Protein AF-A0AAF0YKZ8-F1 (afdb_monomer_lite)

pLDDT: mean 85.1, std 14.15, range [38.0, 97.94]

Foldseek 3Di:
DPDPVVLVVLLVVLVVQLVPDPDPVSVVVSVVLNCCSVVVVVVCVCVSCVNVVNNDDCDPVLVVLLVVLLVVLVVVCVLVVVPVVVCVVCVVVHAQAEPPPNSRVVVVVCVVVVNGDRDHDDDDHYHSVRSVVVVVVCVPPVVVVSVVVVVVVVPD

Organism: NCBI:txid1232430

Structure (mmCIF, N/CA/C/O backbone):
data_AF-A0AAF0YKZ8-F1
#
_entry.id   AF-A0AAF0YKZ8-F1
#
loop_
_atom_site.group_PDB
_atom_site.id
_atom_site.type_symbol
_atom_site.label_atom_id
_atom_site.label_alt_id
_atom_site.label_comp_id
_atom_site.label_asym_id
_atom_site.label_entity_id
_atom_site.label_seq_id
_atom_site.pdbx_PDB_ins_code
_atom_site.Cartn_x
_atom_site.Cartn_y
_atom_site.Cartn_z
_atom_site.occupancy
_atom_site.B_iso_or_equiv
_atom_site.auth_seq_id
_atom_site.auth_comp_id
_atom_site.auth_asym_id
_atom_site.auth_atom_id
_atom_site.pdbx_PDB_model_num
ATOM 1 N N . MET A 1 1 ? -10.089 10.671 15.595 1.00 68.06 1 MET A N 1
ATOM 2 C CA . MET A 1 1 ? -11.453 10.166 15.341 1.00 68.06 1 MET A CA 1
ATOM 3 C C . MET A 1 1 ? -12.424 10.845 16.306 1.00 68.06 1 MET A C 1
ATOM 5 O O . MET A 1 1 ? -12.409 10.519 17.488 1.00 68.06 1 MET A O 1
ATOM 9 N N . LYS A 1 2 ? -13.149 11.881 15.857 1.00 65.50 2 LYS A N 1
ATOM 10 C CA . LYS A 1 2 ? -14.042 12.697 16.716 1.00 65.50 2 LYS A CA 1
ATOM 11 C C . LYS A 1 2 ? -15.532 12.489 16.407 1.00 65.50 2 LYS A C 1
ATOM 13 O O . LYS A 1 2 ? -16.358 12.825 17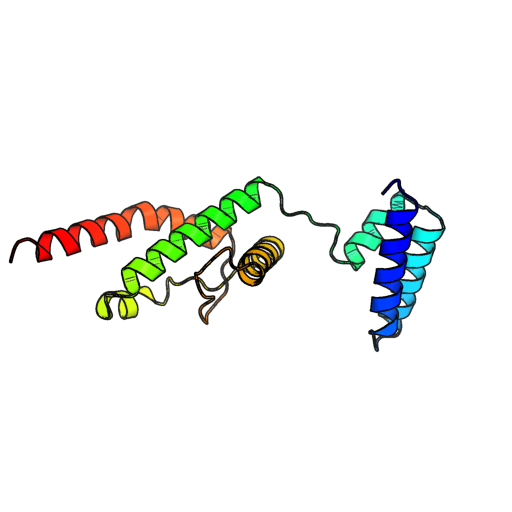.246 1.00 65.50 2 LYS A O 1
ATOM 18 N N . SER A 1 3 ? -15.869 11.931 15.243 1.00 83.12 3 SER A N 1
ATOM 19 C CA . SER A 1 3 ? -17.251 11.690 14.826 1.00 83.12 3 SER A CA 1
ATOM 20 C C . SER A 1 3 ? -17.732 10.299 15.247 1.00 83.12 3 SER A C 1
ATOM 22 O O . SER A 1 3 ? -16.977 9.326 15.190 1.00 83.12 3 SER A O 1
ATOM 24 N N . LEU A 1 4 ? -19.003 10.200 15.648 1.00 83.31 4 LEU A N 1
ATOM 25 C CA . LEU A 1 4 ? -19.685 8.924 15.885 1.00 83.31 4 LEU A CA 1
ATOM 26 C C . LEU A 1 4 ? -19.699 8.057 14.615 1.00 83.31 4 LEU A C 1
ATOM 28 O O . LEU A 1 4 ? -19.509 6.848 14.707 1.00 83.31 4 LEU A O 1
ATOM 32 N N . ASN A 1 5 ? -19.843 8.678 13.441 1.00 87.12 5 ASN A N 1
ATOM 33 C CA . ASN A 1 5 ? -19.873 7.968 12.161 1.00 87.12 5 ASN A CA 1
ATOM 34 C C . ASN A 1 5 ? -18.541 7.269 11.863 1.00 87.12 5 ASN A C 1
ATOM 36 O O . ASN A 1 5 ? -18.544 6.115 11.451 1.00 87.12 5 ASN A O 1
ATOM 40 N N . ASP A 1 6 ? -17.407 7.921 12.142 1.00 86.81 6 ASP A N 1
ATOM 41 C CA . ASP A 1 6 ? -16.086 7.306 11.950 1.00 86.81 6 ASP A CA 1
ATOM 42 C C . ASP A 1 6 ? -15.925 6.062 12.838 1.00 86.81 6 ASP A C 1
ATOM 44 O O . ASP A 1 6 ? -15.391 5.043 12.412 1.00 86.81 6 ASP A O 1
ATOM 48 N N . ARG A 1 7 ? -16.420 6.132 14.082 1.00 88.69 7 ARG A N 1
ATOM 49 C CA . ARG A 1 7 ? -16.369 5.017 15.040 1.00 88.69 7 ARG A CA 1
ATOM 50 C C . ARG A 1 7 ? -17.227 3.839 14.581 1.00 88.69 7 ARG A C 1
ATOM 52 O O . ARG A 1 7 ? -16.793 2.701 14.713 1.00 88.69 7 ARG A O 1
ATOM 59 N N . LEU A 1 8 ? -18.414 4.107 14.034 1.00 92.31 8 LEU A N 1
ATOM 60 C CA . LEU A 1 8 ? -19.289 3.070 13.481 1.00 92.31 8 LEU A CA 1
ATOM 61 C C . LEU A 1 8 ? -18.640 2.365 12.284 1.00 92.31 8 LEU A C 1
ATOM 63 O O . LEU A 1 8 ? -18.619 1.141 12.259 1.00 92.31 8 LEU A O 1
ATOM 67 N N . LEU A 1 9 ? -18.011 3.115 11.371 1.00 93.00 9 LEU A N 1
ATOM 68 C CA . LEU A 1 9 ? -17.295 2.531 10.231 1.00 93.00 9 LEU A CA 1
ATOM 69 C C . LEU A 1 9 ? -16.168 1.588 10.672 1.00 93.00 9 LEU A C 1
ATOM 71 O O . LEU A 1 9 ? -16.014 0.508 10.110 1.00 93.00 9 LEU A O 1
ATOM 75 N N . ILE A 1 10 ? -15.391 1.966 11.691 1.00 93.81 10 ILE A N 1
ATOM 76 C CA . ILE A 1 10 ? -14.332 1.096 12.225 1.00 93.81 10 ILE A CA 1
ATOM 77 C C . ILE A 1 10 ? -14.920 -0.173 12.856 1.00 93.81 10 ILE A C 1
ATOM 79 O O . ILE A 1 10 ? -14.389 -1.260 12.630 1.00 93.81 10 ILE A O 1
ATOM 83 N N . CYS A 1 11 ? -16.024 -0.066 13.602 1.00 95.19 11 CYS A N 1
ATOM 84 C CA . CYS A 1 11 ? -16.726 -1.239 14.127 1.00 95.19 11 CYS A CA 1
ATOM 85 C C . CYS A 1 11 ? -17.196 -2.172 13.002 1.00 95.19 11 CYS A C 1
ATOM 87 O O . CYS A 1 11 ? -16.983 -3.377 13.100 1.00 95.19 11 CYS A O 1
ATOM 89 N N . ASP A 1 12 ? -17.766 -1.634 11.922 1.00 95.88 12 ASP A N 1
ATOM 90 C CA . ASP A 1 12 ? -18.219 -2.435 10.780 1.00 95.88 12 ASP A CA 1
ATOM 91 C C . ASP A 1 12 ? -17.052 -3.165 10.096 1.00 95.88 12 ASP A C 1
ATOM 93 O O . ASP A 1 12 ? -17.163 -4.347 9.765 1.00 95.88 12 ASP A O 1
ATOM 97 N N . ILE A 1 13 ? -15.905 -2.494 9.934 1.00 95.38 13 ILE A N 1
ATOM 98 C CA . ILE A 1 13 ? -14.680 -3.107 9.395 1.00 95.38 13 ILE A CA 1
ATOM 99 C C . ILE A 1 13 ? -14.219 -4.270 10.286 1.00 95.38 13 ILE A C 1
ATOM 101 O O . ILE A 1 13 ? -13.899 -5.347 9.776 1.00 95.38 13 ILE A O 1
ATOM 105 N N . LEU A 1 14 ? -14.207 -4.080 11.608 1.00 96.81 14 LEU A N 1
ATOM 106 C CA . LEU A 1 14 ? -13.820 -5.115 12.570 1.00 96.81 14 LEU A CA 1
ATOM 107 C C . LEU A 1 14 ? -14.796 -6.302 12.562 1.00 96.81 14 LEU A C 1
ATOM 109 O O . LEU A 1 14 ? -14.352 -7.448 12.584 1.00 96.81 14 LEU A O 1
ATOM 113 N N . GLU A 1 15 ? -16.103 -6.056 12.454 1.00 97.31 15 GLU A N 1
ATOM 114 C CA . GLU A 1 15 ? -17.126 -7.107 12.340 1.00 97.31 15 GLU A CA 1
ATOM 115 C C . GLU A 1 15 ? -17.001 -7.897 11.027 1.00 97.31 15 GLU A C 1
ATOM 117 O O . GLU A 1 15 ? -17.159 -9.120 11.008 1.00 97.31 15 GLU A O 1
ATOM 122 N N . CYS A 1 16 ? -16.675 -7.239 9.911 1.00 96.25 16 CYS A N 1
ATOM 123 C CA . CYS A 1 16 ? -16.345 -7.928 8.660 1.00 96.25 16 CYS A CA 1
ATOM 124 C C . CYS A 1 16 ? -15.103 -8.812 8.824 1.00 96.25 16 CYS A C 1
ATOM 126 O O . CYS A 1 16 ? -15.184 -10.016 8.581 1.00 96.25 16 CYS A O 1
ATOM 128 N N . LYS A 1 17 ? -13.995 -8.260 9.336 1.00 95.56 17 LYS A N 1
ATOM 129 C CA . LYS A 1 17 ? -12.747 -9.008 9.566 1.00 95.56 17 LYS A CA 1
ATOM 130 C C . LYS A 1 17 ? -12.958 -10.202 10.506 1.00 95.56 17 LYS A C 1
ATOM 132 O O . LYS A 1 17 ? -12.410 -11.277 10.269 1.00 95.56 17 LYS A O 1
ATOM 137 N N . LYS A 1 18 ? -13.787 -10.045 11.542 1.00 96.62 18 LYS A N 1
ATOM 138 C CA . LYS A 1 18 ? -14.183 -11.117 12.465 1.00 96.62 18 LYS A CA 1
ATOM 139 C C . LYS A 1 18 ? -14.961 -12.226 11.757 1.00 96.62 18 LYS A C 1
ATOM 141 O O . LYS A 1 18 ? -14.647 -13.398 11.959 1.00 96.62 18 LYS A O 1
ATOM 146 N N . ARG A 1 19 ? -15.965 -11.873 10.944 1.00 96.31 19 ARG A N 1
ATOM 147 C CA . ARG A 1 19 ? -16.794 -12.839 10.196 1.00 96.31 19 ARG A CA 1
ATOM 148 C C . ARG A 1 19 ? -15.996 -13.613 9.152 1.00 96.31 19 ARG A C 1
ATOM 150 O O . ARG A 1 19 ? -16.247 -14.798 8.963 1.00 96.31 19 ARG A O 1
ATOM 157 N N . GLU A 1 20 ? -15.051 -12.954 8.494 1.00 95.75 20 GLU A N 1
ATOM 158 C CA . GLU A 1 20 ? -14.216 -13.547 7.443 1.00 95.75 20 GLU A CA 1
ATOM 159 C C . GLU A 1 20 ? -13.071 -14.407 7.997 1.00 95.75 20 GLU A C 1
ATOM 161 O O . GLU A 1 20 ? -12.537 -15.262 7.292 1.00 95.75 20 GLU A O 1
ATOM 166 N N . SER A 1 21 ? -12.682 -14.208 9.259 1.00 94.25 21 SER A N 1
ATOM 167 C CA . SER A 1 21 ? -11.559 -14.926 9.857 1.00 94.25 21 SER A CA 1
ATOM 168 C C . SER A 1 21 ? -11.948 -16.322 10.344 1.00 94.25 21 SER A C 1
ATOM 170 O O . SER A 1 21 ? -12.928 -16.509 11.065 1.00 94.25 21 SER A O 1
ATOM 172 N N . SER A 1 22 ? -11.118 -17.319 10.038 1.00 95.88 22 SER A N 1
ATOM 173 C CA . SER A 1 22 ? -11.202 -18.659 10.632 1.00 95.88 22 SER A CA 1
ATOM 174 C C . SER A 1 22 ? -10.445 -18.779 11.962 1.00 95.88 22 SER A C 1
ATOM 176 O O . SER A 1 22 ? -10.590 -19.785 12.650 1.00 95.88 22 SER A O 1
ATOM 178 N N . CYS A 1 23 ? -9.659 -17.767 12.348 1.00 96.44 23 CYS A N 1
ATOM 179 C CA . CYS A 1 23 ? -8.807 -17.796 13.535 1.00 96.44 23 CYS A CA 1
ATOM 180 C C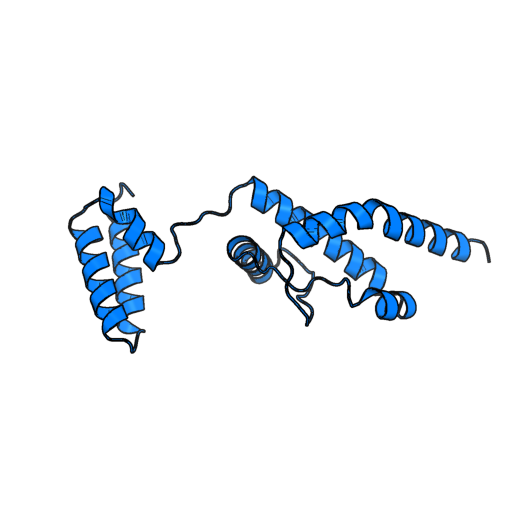 . CYS A 1 23 ? -9.515 -17.199 14.761 1.00 96.44 23 CYS A C 1
ATOM 182 O O . CYS A 1 23 ? -9.858 -16.015 14.780 1.00 96.44 23 CYS A O 1
ATOM 184 N N . ASP A 1 24 ? -9.685 -17.996 15.817 1.00 96.19 24 ASP A N 1
ATOM 185 C CA . ASP A 1 24 ? -10.382 -17.568 17.038 1.00 96.19 24 ASP A CA 1
ATOM 186 C C . ASP A 1 24 ? -9.626 -16.508 17.847 1.00 96.19 24 ASP A C 1
ATOM 188 O O . ASP A 1 24 ? -10.242 -15.743 18.590 1.00 96.19 24 ASP A O 1
ATOM 192 N N . GLU A 1 25 ? -8.302 -16.439 17.714 1.00 96.44 25 GLU A N 1
ATOM 193 C CA . GLU A 1 25 ? -7.503 -15.365 18.310 1.00 96.44 25 GLU A CA 1
ATOM 194 C C . GLU A 1 25 ? -7.790 -14.028 17.618 1.00 96.44 25 GLU A C 1
ATOM 196 O O . GLU A 1 25 ? -8.082 -13.039 18.285 1.00 96.44 25 GLU A O 1
ATOM 201 N N . VAL A 1 26 ? -7.842 -14.024 16.280 1.00 94.81 26 VAL A N 1
ATOM 202 C CA . VAL A 1 26 ? -8.210 -12.839 15.489 1.00 94.81 26 VAL A CA 1
ATOM 203 C C . VAL A 1 26 ? -9.627 -12.381 15.826 1.00 94.81 26 VAL A C 1
ATOM 205 O O . VAL A 1 26 ? -9.853 -11.184 15.980 1.00 94.81 26 VAL A O 1
ATOM 208 N N . LYS A 1 27 ? -10.580 -13.309 15.984 1.00 97.06 27 LYS A N 1
ATOM 209 C CA . LYS A 1 27 ? -11.960 -12.971 16.371 1.00 97.06 27 LYS A CA 1
ATOM 210 C C . LYS A 1 27 ? -12.025 -12.308 17.747 1.00 97.06 27 LYS A C 1
ATOM 212 O O . LYS A 1 27 ? -12.641 -11.254 17.870 1.00 97.06 27 LYS A O 1
ATOM 217 N N . ARG A 1 28 ? -11.354 -12.886 18.752 1.00 97.56 28 ARG A N 1
ATOM 218 C CA . ARG A 1 28 ? -11.270 -12.312 20.107 1.00 97.56 28 ARG A CA 1
ATOM 219 C C . ARG A 1 28 ? -10.617 -10.935 20.104 1.00 97.56 28 ARG A C 1
ATOM 221 O O . ARG A 1 28 ? -11.066 -10.040 20.812 1.00 97.56 28 ARG A O 1
ATOM 228 N N . TYR A 1 29 ? -9.585 -10.756 19.288 1.00 97.56 29 TYR A N 1
ATOM 229 C CA . TYR A 1 29 ? -8.916 -9.469 19.177 1.00 97.56 29 TYR A CA 1
ATOM 230 C C . TYR A 1 29 ? -9.788 -8.420 18.465 1.00 97.56 29 TYR A C 1
ATOM 232 O O . TYR A 1 29 ? -9.811 -7.265 18.882 1.00 97.56 29 TYR A O 1
ATOM 240 N N . CYS A 1 30 ? -10.599 -8.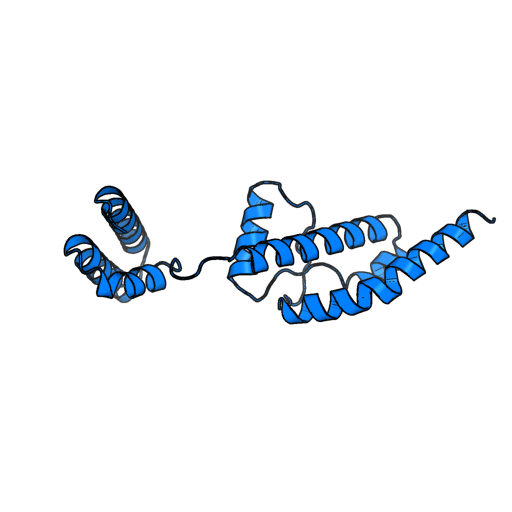819 17.473 1.00 97.81 30 CYS A N 1
ATOM 241 C CA . CYS A 1 30 ? -11.619 -7.940 16.888 1.00 97.81 30 CYS A CA 1
ATOM 242 C C . CYS A 1 30 ? -12.637 -7.475 17.942 1.00 97.81 30 CYS A C 1
ATOM 244 O O . CYS A 1 30 ? -12.944 -6.287 17.979 1.00 97.81 30 CYS A O 1
ATOM 246 N N . ASP A 1 31 ? -13.116 -8.372 18.812 1.00 97.94 31 ASP A N 1
ATOM 247 C CA . ASP A 1 31 ? -14.046 -8.022 19.899 1.00 97.94 31 ASP A CA 1
ATOM 248 C C . ASP A 1 31 ? -13.438 -6.989 20.855 1.00 97.94 31 ASP A C 1
ATOM 250 O O . ASP A 1 31 ? -14.047 -5.956 21.131 1.00 97.94 31 ASP A O 1
ATOM 254 N N . TYR A 1 32 ? -12.188 -7.203 21.267 1.00 97.81 32 TYR A N 1
ATOM 255 C CA . TYR A 1 32 ? -11.444 -6.246 22.084 1.00 97.81 32 TYR A CA 1
ATOM 256 C C . TYR A 1 32 ? -11.295 -4.870 21.403 1.00 97.81 32 TYR A C 1
ATOM 258 O O . TYR A 1 32 ? -11.540 -3.832 22.023 1.00 97.81 32 TYR A O 1
ATOM 266 N N . CYS A 1 33 ? -10.963 -4.833 20.107 1.00 97.25 33 CYS A N 1
ATOM 267 C CA . CYS A 1 33 ? -10.910 -3.585 19.342 1.00 97.25 33 CYS A CA 1
ATOM 268 C C . CYS A 1 33 ? -12.282 -2.896 19.242 1.00 97.25 33 CYS A C 1
ATOM 270 O O . CYS A 1 33 ? -12.363 -1.671 19.356 1.00 97.25 33 CYS A O 1
ATOM 272 N N . ILE A 1 34 ? -13.366 -3.655 19.055 1.00 97.31 34 ILE A N 1
ATOM 273 C CA . ILE A 1 34 ? -14.735 -3.123 19.019 1.00 97.31 34 ILE A CA 1
ATOM 274 C C . ILE A 1 34 ? -15.092 -2.484 20.365 1.00 97.31 34 ILE A C 1
ATOM 276 O O . ILE A 1 34 ? -15.654 -1.386 20.383 1.00 97.31 34 ILE A O 1
ATOM 280 N N . ASP A 1 35 ? -14.725 -3.109 21.483 1.00 97.56 35 ASP A N 1
ATOM 281 C CA . ASP A 1 35 ? -14.981 -2.581 22.825 1.00 97.56 35 ASP A CA 1
ATOM 282 C C . ASP A 1 35 ? -14.241 -1.262 23.081 1.00 97.56 35 ASP A C 1
ATOM 284 O O . ASP A 1 35 ? -14.842 -0.317 23.604 1.00 97.56 35 ASP A O 1
ATOM 288 N N . ILE A 1 36 ? -12.984 -1.138 22.635 1.00 96.44 36 ILE A N 1
ATOM 289 C CA . ILE A 1 36 ? -12.228 0.129 22.663 1.00 96.44 36 ILE A CA 1
ATOM 290 C C . ILE A 1 36 ? -12.991 1.227 21.907 1.00 96.44 36 ILE A C 1
ATOM 292 O O . ILE A 1 36 ? -13.193 2.336 22.422 1.00 96.44 36 ILE A O 1
ATOM 296 N N . ILE A 1 37 ? -13.428 0.924 20.679 1.00 95.62 37 ILE A N 1
ATOM 297 C CA . ILE A 1 37 ? -14.081 1.889 19.788 1.00 95.62 37 ILE A CA 1
ATOM 298 C C . ILE A 1 37 ? -15.465 2.271 20.309 1.00 95.62 37 ILE A C 1
ATOM 300 O O . ILE A 1 37 ? -15.793 3.458 20.287 1.00 95.62 37 ILE A O 1
ATOM 304 N N . LYS A 1 38 ? -16.265 1.330 20.827 1.00 93.69 38 LYS A N 1
ATOM 305 C CA . LYS A 1 38 ? -17.590 1.586 21.428 1.00 93.69 38 LYS A CA 1
ATOM 306 C C . LYS A 1 38 ? -17.495 2.353 22.745 1.00 93.69 38 LYS A C 1
ATOM 308 O O . LYS A 1 38 ? -18.272 3.284 22.953 1.00 93.69 38 LYS A O 1
ATOM 313 N N . SER A 1 39 ? -16.496 2.054 23.570 1.00 93.88 39 SER A N 1
ATOM 314 C CA . SER A 1 39 ? -16.256 2.749 24.843 1.00 93.88 39 SER A CA 1
ATOM 315 C C . SER A 1 39 ? -15.660 4.147 24.661 1.00 93.88 39 SER A C 1
ATOM 317 O O . SER A 1 39 ? -15.698 4.968 25.571 1.00 93.88 39 SER A O 1
ATOM 319 N N . GLY A 1 40 ? -15.142 4.459 23.470 1.00 91.00 40 GLY A N 1
ATOM 320 C CA . GLY A 1 40 ? -14.631 5.791 23.156 1.00 91.00 40 GLY A CA 1
ATOM 321 C C . GLY A 1 40 ? -13.255 6.072 23.757 1.00 91.00 40 GLY A C 1
ATOM 322 O O . GLY A 1 40 ? -12.914 7.234 23.981 1.00 91.00 40 GLY A O 1
ATOM 323 N N . ILE A 1 41 ? -12.472 5.022 24.030 1.00 90.94 41 ILE A N 1
ATOM 324 C CA . ILE A 1 41 ? -11.181 5.107 24.724 1.00 90.94 41 ILE A CA 1
ATOM 325 C C . ILE A 1 41 ? -10.111 5.566 23.729 1.00 90.94 41 ILE A C 1
ATOM 327 O O . ILE A 1 41 ? -9.350 4.782 23.165 1.00 90.94 41 ILE A O 1
ATOM 331 N N . SER A 1 42 ? -10.079 6.873 23.479 1.00 89.62 42 SER A N 1
ATOM 332 C CA . SER A 1 42 ? -9.261 7.482 22.426 1.00 89.62 42 SER A CA 1
ATOM 333 C C . SER A 1 42 ? -7.758 7.227 22.567 1.00 89.62 42 SER A C 1
ATOM 335 O O . SER A 1 42 ? -7.068 7.129 21.553 1.00 89.62 42 SER A O 1
ATOM 337 N N . SER A 1 43 ? -7.255 7.063 23.794 1.00 92.12 43 SER A N 1
ATOM 338 C CA . SER A 1 43 ? -5.855 6.714 24.074 1.00 92.12 43 SER A CA 1
ATOM 339 C C . SER A 1 43 ? -5.440 5.354 23.502 1.00 92.12 43 SER A C 1
ATOM 341 O O . SER A 1 43 ? -4.253 5.137 23.277 1.00 92.12 43 SER A O 1
ATOM 343 N N . MET A 1 44 ? -6.398 4.465 23.224 1.00 93.56 44 MET A N 1
ATOM 344 C CA . MET A 1 44 ? -6.162 3.109 22.717 1.00 93.56 44 MET A CA 1
ATOM 345 C C . MET A 1 44 ? -6.464 2.958 21.221 1.00 93.56 44 MET A C 1
ATOM 347 O O . MET A 1 44 ? -6.220 1.905 20.642 1.00 93.56 44 MET A O 1
ATOM 351 N N . TYR A 1 45 ? -6.940 4.006 20.540 1.00 91.31 45 TYR A N 1
ATOM 352 C CA . TYR A 1 45 ? -7.260 3.923 19.107 1.00 91.31 45 TYR A CA 1
ATOM 353 C C . TYR A 1 45 ? -6.054 3.575 18.232 1.00 91.31 45 TYR A C 1
ATOM 355 O O . TYR A 1 45 ? -6.226 2.967 17.181 1.00 91.31 45 TYR A O 1
ATOM 363 N N . LYS A 1 46 ? -4.836 3.920 18.666 1.00 88.81 46 LYS A N 1
ATOM 364 C CA . LYS A 1 46 ? -3.614 3.557 17.942 1.00 88.81 46 LYS A CA 1
ATOM 365 C C . LYS A 1 46 ? -3.467 2.039 17.788 1.00 88.81 46 LYS A C 1
ATOM 367 O O . LYS A 1 46 ? -3.085 1.591 16.717 1.00 88.81 46 LYS A O 1
ATOM 372 N N . GLU A 1 47 ? -3.803 1.272 18.822 1.00 91.69 47 GLU A N 1
ATOM 373 C CA . GLU A 1 47 ? -3.743 -0.195 18.792 1.00 91.69 47 GLU A CA 1
ATOM 374 C C . GLU A 1 47 ? -4.744 -0.768 17.780 1.00 91.69 47 GLU A C 1
ATOM 376 O O . GLU A 1 47 ? -4.401 -1.622 16.966 1.00 91.69 47 GLU A O 1
ATOM 381 N N . VAL A 1 48 ? -5.962 -0.219 17.755 1.00 92.94 48 VAL A N 1
ATOM 382 C CA . VAL A 1 48 ? -6.989 -0.611 16.779 1.00 92.94 48 VAL A CA 1
ATOM 383 C C . VAL A 1 48 ? -6.535 -0.309 15.352 1.00 92.94 48 VAL A C 1
ATOM 385 O O . VAL A 1 48 ? -6.687 -1.143 14.463 1.00 92.94 48 VAL A O 1
ATOM 388 N N . PHE A 1 49 ? -5.949 0.867 15.116 1.00 90.69 49 PHE A N 1
ATOM 389 C CA . PHE A 1 49 ? -5.439 1.219 13.792 1.00 90.69 49 PHE A CA 1
ATOM 390 C C . PHE A 1 49 ? -4.254 0.350 13.380 1.00 90.69 49 PHE A C 1
ATOM 392 O O . PHE A 1 49 ? -4.209 -0.057 12.229 1.00 90.69 49 PHE A O 1
ATOM 399 N N . GLN A 1 50 ? -3.364 -0.012 14.304 1.00 89.12 50 GLN A N 1
ATOM 400 C CA . GLN A 1 50 ? -2.278 -0.962 14.043 1.00 89.12 50 GLN A CA 1
ATOM 401 C C . GLN A 1 50 ? -2.801 -2.323 13.606 1.00 89.12 50 GLN A C 1
ATOM 403 O O . GLN A 1 50 ? -2.346 -2.888 12.616 1.00 89.12 50 GLN A O 1
ATOM 408 N N . PHE A 1 51 ? -3.814 -2.828 14.301 1.00 91.94 51 PHE A N 1
ATOM 409 C CA . PHE A 1 51 ? -4.445 -4.095 13.956 1.00 91.94 51 PHE A CA 1
ATOM 410 C C . PHE A 1 51 ? -5.149 -4.081 12.594 1.00 91.94 51 PHE A C 1
ATOM 412 O O . PHE A 1 51 ? -5.219 -5.100 11.902 1.00 91.94 51 PHE A O 1
ATOM 419 N N . LEU A 1 52 ? -5.680 -2.921 12.211 1.00 88.81 52 LEU A N 1
ATOM 420 C CA . LEU A 1 52 ? -6.301 -2.696 10.911 1.00 88.81 52 LEU A CA 1
ATOM 421 C C . LEU A 1 52 ? -5.299 -2.287 9.821 1.00 88.81 52 LEU A C 1
ATOM 423 O O . LEU A 1 52 ? -5.731 -2.067 8.693 1.00 88.81 52 LEU A O 1
ATOM 427 N N . GLU A 1 53 ? -4.001 -2.192 10.132 1.00 81.44 53 GLU A N 1
ATOM 428 C CA . GLU A 1 53 ? -2.955 -1.696 9.222 1.00 81.44 53 GLU A CA 1
ATOM 429 C C . GLU A 1 53 ? -3.260 -0.276 8.688 1.00 81.44 53 GLU A C 1
ATOM 431 O O . GLU A 1 53 ? -3.000 0.063 7.534 1.00 81.44 53 GLU A O 1
ATOM 436 N N . MET A 1 54 ? -3.859 0.559 9.541 1.00 81.38 54 MET A N 1
ATOM 437 C CA . MET A 1 54 ? -4.276 1.942 9.277 1.00 81.38 54 MET A CA 1
ATOM 438 C C . MET A 1 54 ? -3.460 2.981 10.064 1.00 81.38 54 MET A C 1
ATOM 440 O O . MET A 1 54 ? -3.779 4.169 10.016 1.00 81.38 54 MET A O 1
ATOM 444 N N . ASP A 1 55 ? -2.463 2.569 10.849 1.00 74.12 55 ASP A N 1
ATOM 445 C CA . ASP A 1 55 ? -1.664 3.475 11.683 1.00 74.12 55 ASP A CA 1
ATOM 446 C C . ASP A 1 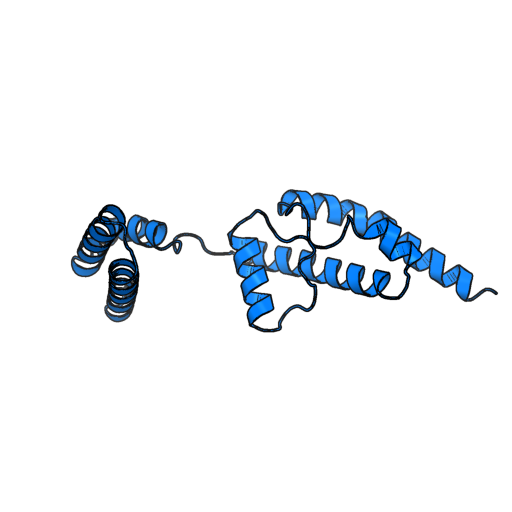55 ? -0.552 4.201 10.917 1.00 74.12 55 ASP A C 1
ATOM 448 O O . ASP A 1 55 ? -0.001 5.184 11.418 1.00 74.12 55 ASP A O 1
ATOM 452 N N . GLU A 1 56 ? -0.260 3.755 9.696 1.00 75.44 56 GLU A N 1
ATOM 453 C CA . GLU A 1 56 ? 0.731 4.365 8.825 1.00 75.44 56 GLU A CA 1
ATOM 454 C C . GLU A 1 56 ? 0.091 5.130 7.657 1.00 75.44 56 GLU A C 1
ATOM 456 O O . GLU A 1 56 ? -0.728 4.613 6.899 1.00 75.44 56 GLU A O 1
ATOM 461 N N . GLU A 1 57 ? 0.516 6.382 7.476 1.00 82.81 57 GLU A N 1
ATOM 462 C CA . GLU A 1 57 ? 0.131 7.218 6.340 1.00 82.81 57 GLU A CA 1
ATOM 463 C C . GLU A 1 57 ? 1.326 7.418 5.407 1.00 82.81 57 GLU A C 1
ATOM 465 O O . GLU A 1 57 ? 2.437 7.758 5.833 1.00 82.81 57 GLU A O 1
ATOM 470 N N . ILE A 1 58 ? 1.095 7.278 4.098 1.00 84.88 58 ILE A N 1
ATOM 471 C CA . ILE A 1 58 ? 2.097 7.688 3.120 1.00 84.88 58 ILE A CA 1
ATOM 472 C C . ILE A 1 58 ? 2.156 9.216 3.055 1.00 84.88 58 ILE A C 1
ATOM 474 O O . ILE A 1 58 ? 1.295 9.889 2.495 1.00 84.88 58 ILE A O 1
ATOM 478 N N . ASN A 1 59 ? 3.213 9.781 3.627 1.00 90.00 59 ASN A N 1
ATOM 479 C CA . ASN A 1 59 ? 3.395 11.224 3.611 1.00 90.00 59 ASN A CA 1
ATOM 480 C C . ASN A 1 59 ? 3.678 11.765 2.191 1.00 90.00 59 ASN A C 1
ATOM 482 O O . ASN A 1 59 ? 4.157 11.069 1.291 1.00 90.00 59 ASN A O 1
ATOM 486 N N . ASN A 1 60 ? 3.455 13.069 2.014 1.00 89.94 60 ASN A N 1
ATOM 487 C CA . ASN A 1 60 ? 3.656 13.763 0.738 1.00 89.94 60 ASN A CA 1
ATOM 488 C C . ASN A 1 60 ? 5.079 13.640 0.170 1.00 89.94 60 ASN A C 1
ATOM 490 O O . ASN A 1 60 ? 5.266 13.710 -1.046 1.00 89.94 60 ASN A O 1
ATOM 494 N N . GLN A 1 61 ? 6.094 13.489 1.024 1.00 90.31 61 GLN A N 1
ATOM 495 C CA . GLN A 1 61 ? 7.475 13.333 0.576 1.00 90.31 61 GLN A CA 1
ATOM 496 C C . GLN A 1 61 ? 7.683 11.965 -0.085 1.00 90.31 61 GLN A C 1
ATOM 498 O O . GLN A 1 61 ? 8.234 11.905 -1.185 1.00 90.31 61 GLN A O 1
ATOM 503 N N . LEU A 1 62 ? 7.178 10.895 0.534 1.00 90.44 62 LEU A N 1
ATOM 504 C CA . LEU A 1 62 ? 7.179 9.544 -0.025 1.00 90.44 62 LEU A CA 1
ATOM 505 C C . LEU A 1 62 ? 6.362 9.472 -1.317 1.00 90.44 62 LEU A C 1
ATOM 507 O O . LEU A 1 62 ? 6.851 8.923 -2.300 1.00 90.44 62 LEU A O 1
ATOM 511 N N . ILE A 1 63 ? 5.178 10.096 -1.366 1.00 93.81 63 ILE A N 1
ATOM 512 C CA . ILE A 1 63 ? 4.359 10.184 -2.590 1.00 93.81 63 ILE A CA 1
ATOM 513 C C . ILE A 1 63 ? 5.164 10.786 -3.748 1.00 93.81 63 ILE A C 1
ATOM 515 O O . ILE A 1 63 ? 5.251 10.196 -4.828 1.00 93.81 63 ILE A O 1
ATOM 519 N N . LYS A 1 64 ? 5.778 11.958 -3.530 1.00 93.19 64 LYS A N 1
ATOM 520 C CA . LYS A 1 64 ? 6.595 12.639 -4.550 1.00 93.19 64 LYS A CA 1
ATOM 521 C C . LYS A 1 64 ? 7.738 11.756 -5.032 1.00 93.19 64 LYS A C 1
ATOM 523 O O . LYS A 1 64 ? 8.050 11.738 -6.221 1.00 93.19 64 LYS A O 1
ATOM 528 N N . GLU A 1 65 ? 8.365 11.035 -4.115 1.00 92.94 65 GLU A N 1
ATOM 529 C CA . GLU A 1 65 ? 9.504 10.192 -4.430 1.00 92.94 65 GLU A CA 1
ATOM 530 C C . GLU A 1 65 ? 9.121 8.932 -5.208 1.00 92.94 65 GLU A C 1
ATOM 532 O O . GLU A 1 65 ? 9.745 8.635 -6.227 1.00 92.94 65 GLU A O 1
ATOM 537 N N . VAL A 1 66 ? 8.060 8.236 -4.795 1.00 94.25 66 VAL A N 1
ATOM 538 C CA . VAL A 1 66 ? 7.531 7.080 -5.526 1.00 94.25 66 VAL A CA 1
ATOM 539 C C . VAL A 1 66 ? 7.092 7.498 -6.929 1.00 94.25 66 VAL A C 1
ATOM 541 O O . VAL A 1 66 ? 7.476 6.844 -7.896 1.00 94.25 66 VAL A O 1
ATOM 544 N N . ASN A 1 67 ? 6.399 8.634 -7.073 1.00 94.31 67 ASN A N 1
ATOM 545 C CA . ASN A 1 67 ? 6.032 9.178 -8.386 1.00 94.31 67 ASN A CA 1
ATOM 546 C C . ASN A 1 67 ? 7.263 9.429 -9.271 1.00 94.31 67 ASN A C 1
ATOM 548 O O . ASN A 1 67 ? 7.248 9.111 -10.459 1.00 94.31 67 ASN A O 1
ATOM 552 N N . ARG A 1 68 ? 8.349 9.972 -8.704 1.00 91.56 68 ARG A N 1
ATOM 553 C CA . ARG A 1 68 ? 9.599 10.208 -9.439 1.00 91.56 68 ARG A CA 1
ATOM 554 C C . ARG A 1 68 ? 10.239 8.904 -9.914 1.00 91.56 68 ARG A C 1
ATOM 556 O O . ARG A 1 68 ? 10.701 8.845 -11.050 1.00 91.56 68 ARG A O 1
ATOM 563 N N . ILE A 1 69 ? 10.278 7.884 -9.057 1.00 92.25 69 ILE A N 1
ATOM 564 C CA . ILE A 1 69 ? 10.811 6.562 -9.409 1.00 92.25 69 ILE A CA 1
ATOM 565 C C . ILE A 1 69 ? 9.975 5.955 -10.531 1.00 92.25 69 ILE A C 1
ATOM 567 O O . ILE A 1 69 ? 10.536 5.568 -11.550 1.00 92.25 69 ILE A O 1
ATOM 571 N N . ILE A 1 70 ? 8.650 5.922 -10.374 1.00 93.19 70 ILE A N 1
ATOM 572 C CA . ILE A 1 70 ? 7.738 5.358 -11.373 1.00 93.19 70 ILE A CA 1
ATOM 573 C C . ILE A 1 70 ? 7.944 6.033 -12.731 1.00 93.19 70 ILE A C 1
ATOM 575 O O . ILE A 1 70 ? 8.203 5.338 -13.709 1.00 93.19 70 ILE A O 1
ATOM 579 N N . LYS A 1 71 ? 7.934 7.369 -12.774 1.00 90.06 71 LYS A N 1
ATOM 580 C CA . LYS A 1 71 ? 8.122 8.125 -14.016 1.00 90.06 71 LYS A CA 1
ATOM 581 C C . LYS A 1 71 ? 9.453 7.809 -14.704 1.00 90.06 71 LYS A C 1
ATOM 583 O O . LYS A 1 71 ? 9.492 7.628 -15.913 1.00 90.06 71 LYS A O 1
ATOM 588 N N . MET A 1 72 ? 10.544 7.700 -13.947 1.00 86.38 72 MET A N 1
ATOM 589 C CA . MET A 1 72 ? 11.837 7.332 -14.531 1.00 86.38 72 MET A CA 1
ATOM 590 C C . MET A 1 72 ? 11.798 5.920 -15.130 1.00 86.38 72 MET A C 1
ATOM 592 O O . MET A 1 72 ? 12.324 5.695 -16.212 1.00 86.38 72 MET A O 1
ATOM 596 N N . TYR A 1 73 ? 11.184 4.956 -14.447 1.00 89.25 73 TYR A N 1
ATOM 597 C CA . TYR A 1 73 ? 11.077 3.602 -14.986 1.00 89.25 73 TYR A CA 1
ATOM 598 C C . TYR A 1 73 ? 10.111 3.512 -16.177 1.00 89.25 73 TYR A C 1
ATOM 600 O O . TYR A 1 73 ? 10.302 2.638 -17.015 1.00 89.25 73 TYR A O 1
ATOM 608 N N . GLU A 1 74 ? 9.129 4.415 -16.292 1.00 88.50 74 GLU A N 1
ATOM 609 C CA . GLU A 1 74 ? 8.300 4.571 -17.500 1.00 88.50 74 GLU A CA 1
ATOM 610 C C . GLU A 1 74 ? 9.146 5.041 -18.681 1.00 88.50 74 GLU A C 1
ATOM 612 O O . GLU A 1 74 ? 9.026 4.496 -19.776 1.00 88.50 74 GLU A O 1
ATOM 617 N N . GLU A 1 75 ? 10.056 5.989 -18.447 1.00 84.00 75 GLU A N 1
ATOM 618 C CA . GLU A 1 75 ? 11.031 6.411 -19.453 1.00 84.00 75 GLU A CA 1
ATOM 619 C C . GLU A 1 75 ? 11.938 5.237 -19.848 1.00 84.00 75 GLU A C 1
ATOM 621 O O . GLU A 1 75 ? 12.054 4.943 -21.031 1.00 84.00 75 GLU A O 1
ATOM 626 N N . VAL A 1 76 ? 12.506 4.493 -18.891 1.00 81.81 76 VAL A N 1
ATOM 627 C CA . VAL A 1 76 ? 13.334 3.304 -19.184 1.00 81.81 76 VAL A CA 1
ATOM 628 C C . VAL A 1 76 ? 12.579 2.273 -20.020 1.00 81.81 76 VAL A C 1
ATOM 630 O O . VAL A 1 76 ? 13.097 1.818 -21.034 1.00 81.81 76 VAL A O 1
ATOM 633 N N . GLU A 1 77 ? 11.357 1.917 -19.626 1.00 87.38 77 GLU A N 1
ATOM 634 C CA . GLU A 1 77 ? 10.490 1.012 -20.391 1.00 87.38 77 GLU A CA 1
ATOM 635 C C . GLU A 1 77 ? 10.317 1.488 -21.833 1.00 87.38 77 GLU A C 1
ATOM 637 O O . GLU A 1 77 ? 10.520 0.715 -22.766 1.00 87.38 77 GLU A O 1
ATOM 642 N N . HIS A 1 78 ? 10.005 2.771 -22.020 1.00 83.88 78 HIS A N 1
ATOM 643 C CA . HIS A 1 78 ? 9.807 3.352 -23.341 1.00 83.88 78 HIS A CA 1
ATOM 644 C C . HIS A 1 78 ? 11.078 3.306 -24.200 1.00 83.88 78 HIS A C 1
ATOM 646 O O . HIS A 1 78 ? 11.007 2.948 -25.375 1.00 83.88 78 HIS A O 1
ATOM 652 N N . LEU A 1 79 ? 12.240 3.636 -23.626 1.00 78.62 79 LEU A N 1
ATOM 653 C CA . LEU A 1 79 ? 13.530 3.599 -24.326 1.00 78.62 79 LEU A CA 1
ATOM 654 C C . LEU A 1 79 ? 13.894 2.171 -24.756 1.00 78.62 79 LEU A C 1
ATOM 656 O O . LEU A 1 79 ? 14.430 1.962 -25.841 1.00 78.62 79 LEU A O 1
ATOM 660 N N . LEU A 1 80 ? 13.599 1.177 -23.914 1.00 81.12 80 LEU A N 1
ATOM 661 C CA . LEU A 1 80 ? 13.939 -0.219 -24.188 1.00 81.12 80 LEU A CA 1
ATOM 662 C C . LEU A 1 80 ? 12.928 -0.916 -25.110 1.00 81.12 80 LEU A C 1
ATOM 664 O O . LEU A 1 80 ? 13.299 -1.867 -25.793 1.00 81.12 80 LEU A O 1
ATOM 668 N N . LYS A 1 81 ? 11.671 -0.454 -25.162 1.00 80.94 81 LYS A N 1
ATOM 669 C CA . LYS A 1 81 ? 10.572 -1.095 -25.907 1.00 80.94 81 LYS A CA 1
ATOM 670 C C . LYS A 1 81 ? 10.859 -1.295 -27.397 1.00 80.94 81 LYS A C 1
ATOM 672 O O . LYS A 1 81 ? 10.326 -2.224 -27.994 1.00 80.94 81 LYS A O 1
ATOM 677 N N . HIS A 1 82 ? 11.667 -0.423 -27.993 1.00 79.06 82 HIS A N 1
ATOM 678 C CA . HIS A 1 82 ? 11.943 -0.420 -29.430 1.00 79.06 82 HIS A CA 1
ATOM 679 C C . HIS A 1 82 ? 13.353 -0.910 -29.788 1.00 79.06 82 HIS A C 1
ATOM 681 O O . HIS A 1 82 ? 13.725 -0.873 -30.956 1.00 79.06 82 HIS A O 1
ATOM 687 N N . ASN A 1 83 ? 14.139 -1.381 -28.812 1.00 82.25 83 ASN A N 1
ATOM 688 C CA . ASN A 1 83 ? 15.513 -1.820 -29.041 1.00 82.25 83 ASN A CA 1
ATOM 689 C C . ASN A 1 83 ? 15.813 -3.127 -28.289 1.00 82.25 83 ASN A C 1
ATOM 691 O O . ASN A 1 83 ? 16.211 -3.118 -27.124 1.00 82.25 83 ASN A O 1
ATOM 695 N N . ASP A 1 84 ? 15.665 -4.260 -28.980 1.00 82.44 84 ASP A N 1
ATOM 696 C CA . ASP A 1 84 ? 15.848 -5.605 -28.414 1.00 82.44 84 ASP A CA 1
ATOM 697 C C . ASP A 1 84 ? 17.244 -5.839 -27.817 1.00 82.44 84 ASP A C 1
ATOM 699 O O . ASP A 1 84 ? 17.395 -6.554 -26.820 1.00 82.44 84 ASP A O 1
ATOM 703 N N . ALA A 1 85 ? 18.282 -5.243 -28.412 1.00 82.62 85 ALA A N 1
ATOM 704 C CA . ALA A 1 85 ? 19.652 -5.369 -27.927 1.00 82.62 85 ALA A CA 1
ATOM 705 C C . ALA A 1 85 ? 19.827 -4.651 -26.580 1.00 82.62 85 ALA A C 1
ATOM 707 O O . ALA A 1 85 ? 20.363 -5.231 -25.628 1.00 82.62 85 ALA A O 1
ATOM 708 N N . LEU A 1 86 ? 19.317 -3.419 -26.469 1.00 79.38 86 LEU A N 1
ATOM 709 C CA . LEU A 1 86 ? 19.291 -2.678 -25.209 1.00 79.38 86 LEU A CA 1
ATOM 710 C C . LEU A 1 86 ? 18.384 -3.360 -24.185 1.00 79.38 86 LEU A C 1
ATOM 712 O O . LEU A 1 86 ? 18.778 -3.492 -23.026 1.00 79.38 86 LEU A O 1
ATOM 716 N N . TYR A 1 87 ? 17.215 -3.854 -24.600 1.00 82.75 87 TYR A N 1
ATOM 717 C CA . TYR A 1 87 ? 16.291 -4.562 -23.720 1.00 82.75 87 TYR A CA 1
ATOM 718 C C . TYR A 1 87 ? 16.963 -5.779 -23.080 1.00 82.75 87 TYR A C 1
ATOM 720 O O . TYR A 1 87 ? 17.001 -5.889 -21.856 1.00 82.75 87 TYR A O 1
ATOM 728 N N . LYS A 1 88 ? 17.599 -6.657 -23.869 1.00 83.88 88 LYS A N 1
ATOM 729 C CA . LYS A 1 88 ? 18.317 -7.829 -23.331 1.00 83.88 88 LYS A CA 1
ATOM 730 C C . LYS A 1 88 ? 19.413 -7.443 -22.342 1.00 83.88 88 LYS A C 1
ATOM 732 O O . LYS A 1 88 ? 19.588 -8.134 -21.336 1.00 83.88 88 LYS A O 1
ATOM 737 N N . ARG A 1 89 ? 20.128 -6.347 -22.610 1.00 79.62 89 ARG A N 1
ATOM 738 C CA . ARG A 1 89 ? 21.202 -5.840 -21.747 1.00 79.62 89 ARG A CA 1
ATOM 739 C C . ARG A 1 89 ? 20.667 -5.259 -20.440 1.00 79.62 89 ARG A C 1
ATOM 741 O O . ARG A 1 89 ? 21.256 -5.511 -19.393 1.00 79.62 89 ARG A O 1
ATOM 748 N N . TYR A 1 90 ? 19.553 -4.531 -20.477 1.00 80.50 90 TYR A N 1
ATOM 749 C CA . TYR A 1 90 ? 19.063 -3.722 -19.357 1.00 80.50 90 TYR A CA 1
ATOM 750 C C . TYR A 1 90 ? 17.772 -4.232 -18.697 1.00 80.50 90 TYR A C 1
ATOM 752 O O . TYR A 1 90 ? 17.337 -3.646 -17.711 1.00 80.50 90 TYR A O 1
ATOM 760 N N . GLN A 1 91 ? 17.202 -5.362 -19.126 1.00 81.31 91 GLN A N 1
ATOM 761 C CA . GLN A 1 91 ? 15.992 -5.955 -18.524 1.00 81.31 91 GLN A CA 1
ATOM 762 C C . GLN A 1 91 ? 16.106 -6.197 -17.005 1.00 81.31 91 GLN A C 1
ATOM 764 O O . GLN A 1 91 ? 15.135 -6.065 -16.265 1.00 81.31 91 GLN A O 1
ATOM 769 N N . HIS A 1 92 ? 17.312 -6.475 -16.497 1.00 80.62 92 HIS A N 1
ATOM 770 C CA . HIS A 1 92 ? 17.577 -6.636 -15.059 1.00 80.62 92 HIS A CA 1
ATOM 771 C C . HIS A 1 92 ? 17.428 -5.324 -14.258 1.00 80.62 92 HIS A C 1
ATOM 773 O O . HIS A 1 92 ? 17.353 -5.329 -13.025 1.00 80.62 92 HIS A O 1
ATOM 779 N N . GLN A 1 93 ? 17.392 -4.189 -14.955 1.00 79.00 93 GLN A N 1
ATOM 780 C CA . GLN A 1 93 ? 17.177 -2.857 -14.406 1.00 79.00 93 GLN A CA 1
ATOM 781 C C . GLN A 1 93 ? 15.728 -2.402 -14.534 1.00 79.00 93 GLN A C 1
ATOM 783 O O . GLN A 1 93 ? 15.472 -1.237 -14.275 1.00 79.00 93 GLN A O 1
ATOM 788 N N . LEU A 1 94 ? 14.786 -3.276 -14.900 1.00 88.12 94 LEU A N 1
ATOM 789 C CA . LEU A 1 94 ? 13.365 -2.943 -14.947 1.00 88.12 94 LEU A CA 1
ATOM 790 C C . LEU A 1 94 ? 12.747 -2.839 -13.542 1.00 88.12 94 LEU A C 1
ATOM 792 O O . LEU A 1 94 ? 13.343 -3.217 -12.521 1.00 88.12 94 LEU A O 1
ATOM 796 N N . PHE A 1 95 ? 11.552 -2.249 -13.489 1.00 93.06 95 PHE A N 1
ATOM 797 C CA . PHE A 1 95 ? 10.834 -2.005 -12.243 1.00 93.06 95 PHE A CA 1
ATOM 798 C C . PHE A 1 95 ? 10.262 -3.311 -11.690 1.00 93.06 95 PHE A C 1
ATOM 800 O O . PHE A 1 95 ? 9.445 -3.959 -12.340 1.00 93.06 95 PHE A O 1
ATOM 807 N N . THR A 1 96 ? 10.648 -3.677 -10.468 1.00 94.69 96 THR A N 1
ATOM 808 C CA . THR A 1 96 ? 10.246 -4.947 -9.839 1.00 94.69 96 THR A CA 1
ATOM 809 C C . THR A 1 96 ? 9.291 -4.765 -8.659 1.00 94.69 96 THR A C 1
ATOM 811 O O . THR A 1 96 ? 8.892 -5.750 -8.050 1.00 94.69 96 THR A O 1
ATOM 814 N N . GLY A 1 97 ? 8.876 -3.534 -8.335 1.00 95.25 97 GLY A N 1
ATOM 815 C CA . GLY A 1 97 ? 8.064 -3.229 -7.149 1.00 95.25 97 GLY A CA 1
ATOM 816 C C . GLY A 1 97 ? 8.895 -2.821 -5.930 1.00 95.25 97 GLY A C 1
ATOM 817 O O . GLY A 1 97 ? 10.131 -2.774 -5.990 1.00 95.25 97 GLY A O 1
ATOM 818 N N . PHE A 1 98 ? 8.206 -2.514 -4.830 1.00 95.62 98 PHE A N 1
ATOM 819 C CA . PHE A 1 98 ? 8.809 -2.020 -3.592 1.00 95.62 98 PHE A CA 1
ATOM 820 C C . PHE A 1 98 ? 8.802 -3.075 -2.484 1.00 95.62 98 PHE A C 1
ATOM 822 O O . PHE A 1 98 ? 7.853 -3.846 -2.340 1.00 95.62 98 PHE A O 1
ATOM 829 N N . THR A 1 99 ? 9.858 -3.098 -1.670 1.00 94.12 99 THR A N 1
ATOM 830 C CA . THR A 1 99 ? 9.841 -3.822 -0.385 1.00 94.12 99 THR A CA 1
ATOM 831 C C . THR A 1 99 ? 9.178 -3.004 0.721 1.00 94.12 99 THR A C 1
ATOM 833 O O . THR A 1 99 ? 8.634 -3.583 1.654 1.00 94.12 99 THR A O 1
ATOM 836 N N . ASP A 1 100 ? 9.220 -1.673 0.623 1.00 92.81 100 ASP A N 1
ATOM 837 C CA . ASP A 1 100 ? 8.556 -0.752 1.545 1.00 92.81 100 ASP A CA 1
ATOM 838 C C . ASP A 1 100 ? 7.034 -0.815 1.341 1.00 92.81 100 ASP A C 1
ATOM 840 O O . ASP A 1 100 ? 6.533 -0.469 0.267 1.00 92.81 100 ASP A O 1
ATOM 844 N N . HIS A 1 101 ? 6.295 -1.252 2.366 1.00 89.06 101 HIS A N 1
ATOM 845 C CA . HIS A 1 101 ? 4.872 -1.580 2.232 1.00 89.06 101 HIS A CA 1
ATOM 846 C C . HIS A 1 101 ? 4.016 -0.379 1.792 1.00 89.06 101 HIS A C 1
ATOM 848 O O . HIS A 1 101 ? 3.238 -0.521 0.855 1.00 89.06 101 HIS A O 1
ATOM 854 N N . LEU A 1 102 ? 4.210 0.820 2.360 1.00 90.56 102 LEU A N 1
ATOM 855 C CA . LEU A 1 102 ? 3.480 2.025 1.934 1.00 90.56 102 LEU A CA 1
ATOM 856 C C . LEU A 1 102 ? 3.761 2.397 0.473 1.00 90.56 102 LEU A C 1
ATOM 858 O O . LEU A 1 102 ? 2.847 2.774 -0.260 1.00 90.56 102 LEU A O 1
ATOM 862 N N . CYS A 1 103 ? 5.016 2.273 0.032 1.00 93.81 103 CYS A N 1
ATOM 863 C CA . CYS A 1 103 ? 5.392 2.570 -1.352 1.00 93.81 103 CYS A CA 1
ATOM 864 C C . CYS A 1 103 ? 4.747 1.570 -2.317 1.00 93.81 103 CYS A C 1
ATOM 866 O O . CYS A 1 103 ? 4.233 1.956 -3.367 1.00 93.81 103 CYS A O 1
ATOM 868 N N . GLU A 1 104 ? 4.745 0.290 -1.943 1.00 93.56 104 GLU A N 1
ATOM 869 C CA . GLU A 1 104 ? 4.106 -0.779 -2.705 1.00 93.56 104 GLU A CA 1
ATOM 870 C C . GLU A 1 104 ? 2.586 -0.584 -2.776 1.00 93.56 104 GLU A C 1
ATOM 872 O O . GLU A 1 104 ? 2.007 -0.632 -3.86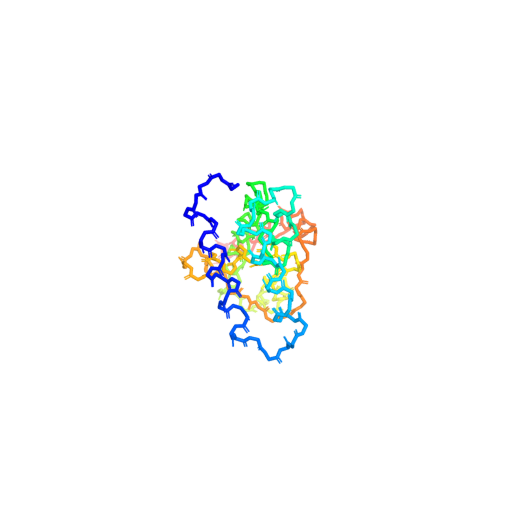4 1.00 93.56 104 GLU A O 1
ATOM 877 N N . SER A 1 105 ? 1.943 -0.302 -1.642 1.00 91.25 105 SER A N 1
ATOM 878 C CA . SER A 1 105 ? 0.511 -0.009 -1.551 1.00 91.25 105 SER A CA 1
ATOM 879 C C . SER A 1 105 ? 0.129 1.183 -2.423 1.00 91.25 105 SER A C 1
ATOM 881 O O . SER A 1 105 ? -0.854 1.109 -3.165 1.00 91.25 105 SER A O 1
ATOM 883 N N . TYR A 1 106 ? 0.934 2.248 -2.412 1.00 94.94 106 TYR A N 1
ATOM 884 C CA . TYR A 1 106 ? 0.712 3.420 -3.253 1.00 94.94 106 TYR A CA 1
ATOM 885 C C . TYR A 1 106 ? 0.918 3.124 -4.749 1.00 94.94 106 TYR A C 1
ATOM 887 O O . TYR A 1 106 ? 0.083 3.515 -5.563 1.00 94.94 106 TYR A O 1
ATOM 895 N N . TYR A 1 107 ? 1.940 2.354 -5.140 1.00 95.56 107 TYR A N 1
ATOM 896 C CA . TYR A 1 107 ? 2.081 1.888 -6.528 1.00 95.56 107 TYR A CA 1
ATOM 897 C C . TYR A 1 107 ? 0.865 1.064 -6.985 1.00 95.56 107 TYR A C 1
ATOM 899 O O . TYR A 1 107 ? 0.324 1.293 -8.068 1.00 95.56 107 TYR A O 1
ATOM 907 N N . LEU A 1 108 ? 0.393 0.132 -6.152 1.00 94.00 108 LEU A N 1
ATOM 908 C CA . LEU A 1 108 ? -0.788 -0.681 -6.449 1.00 94.00 108 LEU A CA 1
ATOM 909 C C . LEU A 1 108 ? -2.064 0.160 -6.532 1.00 94.00 108 LEU A C 1
ATOM 911 O O . LEU A 1 108 ? -2.948 -0.150 -7.329 1.00 94.00 108 LEU A O 1
ATOM 915 N N . PHE A 1 109 ? -2.181 1.204 -5.712 1.00 94.25 109 PHE A N 1
ATOM 916 C CA . PHE A 1 109 ? -3.250 2.193 -5.819 1.00 94.25 109 PHE A CA 1
ATOM 917 C C . PHE A 1 109 ? -3.197 2.894 -7.183 1.00 94.25 109 PHE A C 1
ATOM 919 O O . PHE A 1 109 ? -4.173 2.854 -7.932 1.00 94.25 109 PHE A O 1
ATOM 926 N N . LEU A 1 110 ? -2.040 3.440 -7.570 1.00 95.50 110 LEU A N 1
ATOM 927 C CA . LEU A 1 110 ? -1.866 4.085 -8.874 1.00 95.50 110 LEU A CA 1
ATOM 928 C C . LEU A 1 110 ? -2.206 3.139 -10.034 1.00 95.50 110 LEU A C 1
ATOM 930 O O . LEU A 1 110 ? -2.857 3.556 -10.993 1.00 95.50 110 LEU A O 1
ATOM 934 N N . LYS A 1 111 ? -1.817 1.862 -9.936 1.00 93.38 111 LYS A N 1
ATOM 935 C CA . LYS A 1 111 ? -2.137 0.840 -10.938 1.00 93.38 111 LYS A CA 1
ATOM 936 C C . LYS A 1 111 ? -3.625 0.553 -11.057 1.00 93.38 111 LYS A C 1
ATOM 938 O O . LYS A 1 111 ? -4.149 0.589 -12.165 1.00 93.38 111 LYS A O 1
ATOM 943 N N . ARG A 1 112 ? -4.310 0.317 -9.935 1.00 94.38 112 ARG A N 1
ATOM 944 C CA . ARG A 1 112 ? -5.762 0.064 -9.903 1.00 94.38 112 ARG A CA 1
ATOM 945 C C . ARG A 1 112 ? -6.573 1.215 -10.498 1.00 94.38 112 ARG A C 1
ATOM 947 O O . ARG A 1 112 ? -7.622 0.981 -11.084 1.00 94.38 112 ARG A O 1
ATOM 954 N N . HIS A 1 113 ? -6.068 2.441 -10.383 1.00 95.88 113 HIS A N 1
ATOM 955 C CA . HIS A 1 113 ? -6.711 3.646 -10.907 1.00 95.88 113 HIS A CA 1
ATOM 956 C C . HIS A 1 113 ? -6.162 4.116 -12.264 1.00 95.88 113 HIS A C 1
ATOM 958 O O . HIS A 1 113 ? -6.413 5.258 -12.653 1.00 95.88 113 HIS A O 1
ATOM 964 N N . ASN A 1 114 ? -5.419 3.268 -12.988 1.00 92.69 114 ASN A N 1
ATOM 965 C CA . ASN A 1 114 ? -4.858 3.570 -14.311 1.00 92.69 114 ASN A CA 1
ATOM 966 C C . ASN A 1 114 ? -4.039 4.877 -14.359 1.00 92.69 114 ASN A C 1
ATOM 968 O O . ASN A 1 114 ? -4.041 5.590 -15.360 1.00 92.69 114 ASN A O 1
ATOM 972 N N . LYS A 1 115 ? -3.351 5.220 -13.264 1.00 94.31 115 LYS A N 1
ATOM 973 C CA . LYS A 1 115 ? -2.504 6.421 -13.172 1.00 94.31 115 LYS A CA 1
ATOM 974 C C . LYS A 1 115 ? -1.057 6.184 -13.599 1.00 94.31 115 LYS A C 1
ATOM 976 O O . LYS A 1 115 ? -0.332 7.157 -13.756 1.00 94.31 115 LYS A O 1
ATOM 981 N N . VAL A 1 116 ? -0.643 4.926 -13.760 1.00 92.50 116 VAL A N 1
ATOM 982 C CA . VAL A 1 116 ? 0.725 4.538 -14.146 1.00 92.50 116 VAL A CA 1
ATOM 983 C C . VAL A 1 116 ? 0.706 3.361 -15.116 1.00 92.50 116 VAL A C 1
ATOM 985 O O . VAL A 1 116 ? -0.081 2.418 -14.959 1.00 92.50 116 VAL A O 1
ATOM 988 N N . THR A 1 117 ? 1.602 3.363 -16.099 1.00 88.69 117 THR A N 1
ATOM 989 C CA . THR A 1 117 ? 1.627 2.362 -17.179 1.00 88.69 117 THR A CA 1
ATOM 990 C C . THR A 1 117 ? 2.718 1.314 -16.991 1.00 88.69 117 THR A C 1
ATOM 992 O O . THR A 1 117 ? 2.473 0.164 -17.348 1.00 88.69 117 THR A O 1
ATOM 995 N N . ILE A 1 118 ? 3.811 1.607 -16.271 1.00 90.06 118 ILE A N 1
ATOM 996 C CA . ILE A 1 118 ? 4.893 0.626 -16.036 1.00 90.06 118 ILE A CA 1
ATOM 997 C C . ILE A 1 118 ? 4.415 -0.693 -15.424 1.00 90.06 118 ILE A C 1
ATOM 999 O O . ILE A 1 118 ? 3.838 -0.687 -14.328 1.00 90.06 118 ILE A O 1
ATOM 1003 N N . PRO A 1 119 ? 4.655 -1.842 -16.065 1.00 90.50 119 PRO A N 1
ATOM 1004 C CA . PRO A 1 119 ? 4.362 -3.128 -15.455 1.00 90.50 119 PRO A CA 1
ATOM 1005 C C . PRO A 1 119 ? 5.320 -3.413 -14.288 1.00 90.50 119 PRO A C 1
ATOM 1007 O O . PRO A 1 119 ? 6.413 -2.854 -14.185 1.00 90.50 119 PRO A O 1
ATOM 1010 N N . ARG A 1 120 ? 4.889 -4.298 -13.386 1.00 92.69 120 ARG A N 1
ATOM 1011 C CA . ARG A 1 120 ? 5.779 -4.903 -12.394 1.00 92.69 120 ARG A CA 1
ATOM 1012 C C . ARG A 1 120 ? 6.426 -6.125 -13.034 1.00 92.69 120 ARG A C 1
ATOM 1014 O O . ARG A 1 120 ? 5.737 -7.104 -13.308 1.00 92.69 120 ARG A O 1
ATOM 1021 N N . HIS A 1 121 ? 7.735 -6.069 -13.236 1.00 92.62 121 HIS A N 1
ATOM 1022 C CA . HIS A 1 121 ? 8.505 -7.172 -13.800 1.00 92.62 121 HIS A CA 1
ATOM 1023 C C . HIS A 1 121 ? 8.843 -8.232 -12.749 1.00 92.62 121 HIS A C 1
ATOM 1025 O O . HIS A 1 121 ? 8.995 -7.900 -11.567 1.00 92.62 121 HIS A O 1
ATOM 1031 N N . PRO A 1 122 ? 8.985 -9.505 -13.157 1.00 88.38 122 PRO A N 1
ATOM 1032 C CA . PRO A 1 122 ? 9.453 -10.554 -12.265 1.00 88.38 122 PRO A CA 1
ATOM 1033 C C . PRO A 1 122 ? 10.882 -10.257 -11.794 1.00 88.38 122 PRO A C 1
ATOM 1035 O O . PRO A 1 122 ? 11.740 -9.835 -12.567 1.00 88.38 122 PRO A O 1
ATOM 1038 N N . GLY A 1 123 ? 11.149 -10.487 -10.510 1.00 88.38 123 GLY A N 1
ATOM 1039 C CA . GLY A 1 123 ? 12.476 -10.297 -9.933 1.00 88.38 123 GLY A CA 1
ATOM 1040 C C . GLY A 1 123 ? 12.439 -9.893 -8.465 1.00 88.38 123 GLY A C 1
ATOM 1041 O O . GLY A 1 123 ? 11.385 -9.822 -7.832 1.00 88.38 123 GLY A O 1
ATOM 1042 N N . LYS A 1 124 ? 13.622 -9.615 -7.909 1.00 91.38 124 LYS A N 1
ATOM 1043 C CA . LYS A 1 124 ? 13.750 -9.147 -6.527 1.00 91.38 124 LYS A CA 1
ATOM 1044 C C . LYS A 1 124 ? 13.198 -7.723 -6.416 1.00 91.38 124 LYS A C 1
ATOM 1046 O O . LYS A 1 124 ? 13.695 -6.812 -7.084 1.00 91.38 124 LYS A O 1
ATOM 1051 N N . ARG A 1 125 ? 12.189 -7.532 -5.559 1.00 93.88 125 ARG A N 1
ATOM 1052 C CA . ARG A 1 125 ? 11.694 -6.200 -5.172 1.00 93.88 125 ARG A CA 1
ATOM 1053 C C . ARG A 1 125 ? 12.820 -5.389 -4.538 1.00 93.88 125 ARG A C 1
ATOM 1055 O O . ARG A 1 125 ? 13.681 -5.952 -3.863 1.00 93.88 125 ARG A O 1
ATOM 1062 N N . LYS A 1 126 ? 12.802 -4.078 -4.751 1.00 93.56 126 LYS A N 1
ATOM 1063 C CA . LYS A 1 126 ? 13.846 -3.163 -4.278 1.00 93.56 126 LYS A CA 1
ATOM 1064 C C . LYS A 1 126 ? 13.263 -2.212 -3.240 1.00 93.56 126 LYS A C 1
ATOM 1066 O O . LYS A 1 126 ? 12.111 -1.795 -3.339 1.00 93.56 126 LYS A O 1
ATOM 1071 N N . SER A 1 127 ? 14.067 -1.855 -2.257 1.00 93.38 127 SER A N 1
ATOM 1072 C CA . SER A 1 127 ? 13.751 -0.792 -1.311 1.00 93.38 127 SER A CA 1
ATOM 1073 C C . SER A 1 127 ? 13.826 0.578 -1.977 1.00 93.38 127 SER A C 1
ATOM 1075 O O . SER A 1 127 ? 14.528 0.783 -2.975 1.00 93.38 127 SER A O 1
ATOM 1077 N N . LEU A 1 128 ? 13.170 1.566 -1.376 1.00 91.25 128 LEU A N 1
ATOM 1078 C CA . LEU A 1 128 ? 13.265 2.960 -1.801 1.00 91.25 128 LEU A CA 1
ATOM 1079 C C . LEU A 1 128 ? 14.725 3.442 -1.830 1.00 91.25 128 LEU A C 1
ATOM 1081 O O . LEU A 1 128 ? 15.138 4.164 -2.736 1.00 91.25 128 LEU A O 1
ATOM 1085 N N . LYS A 1 129 ? 15.547 2.985 -0.876 1.00 91.06 129 LYS A N 1
ATOM 1086 C CA . LYS A 1 129 ? 16.986 3.280 -0.821 1.00 91.06 129 LYS A CA 1
ATOM 1087 C C . LYS A 1 129 ? 17.741 2.720 -2.029 1.00 91.06 129 LYS A C 1
ATOM 1089 O O . LYS A 1 129 ? 18.595 3.410 -2.587 1.00 91.06 129 LYS A O 1
ATOM 1094 N N . GLU A 1 130 ? 17.436 1.495 -2.446 1.00 91.50 130 GLU A N 1
ATOM 1095 C CA . GLU A 1 130 ? 18.034 0.896 -3.644 1.00 91.50 130 GLU A CA 1
ATOM 1096 C C . GLU A 1 130 ? 17.636 1.673 -4.903 1.00 91.50 130 GLU A C 1
ATOM 1098 O O . GLU A 1 130 ? 18.505 2.007 -5.712 1.00 91.50 130 GLU A O 1
ATOM 1103 N N . TYR A 1 131 ? 16.364 2.069 -5.026 1.00 91.12 131 TYR A N 1
ATOM 1104 C CA . TYR A 1 131 ? 15.911 2.919 -6.129 1.00 91.12 131 TYR A CA 1
ATOM 1105 C C . TYR A 1 131 ? 16.585 4.300 -6.135 1.00 91.12 131 TYR A C 1
ATOM 1107 O O . TYR A 1 131 ? 16.990 4.762 -7.200 1.00 91.12 131 TYR A O 1
ATOM 1115 N N . ARG A 1 132 ? 16.794 4.939 -4.975 1.00 86.88 132 ARG A N 1
ATOM 1116 C CA . ARG A 1 132 ? 17.558 6.202 -4.862 1.00 86.88 132 ARG A CA 1
ATOM 1117 C C . ARG A 1 132 ? 18.984 6.063 -5.388 1.00 86.88 132 ARG A C 1
ATOM 1119 O O . ARG A 1 132 ? 19.474 6.938 -6.099 1.00 86.88 132 ARG A O 1
ATOM 1126 N N . ASN A 1 133 ? 19.663 4.979 -5.023 1.00 86.06 133 ASN A N 1
ATOM 1127 C CA . ASN A 1 133 ? 21.035 4.733 -5.462 1.00 86.06 133 ASN A CA 1
ATOM 1128 C C . ASN A 1 133 ? 21.105 4.501 -6.972 1.00 86.06 133 ASN A C 1
ATOM 1130 O O . ASN A 1 133 ? 22.017 5.005 -7.625 1.00 86.06 133 ASN A O 1
ATOM 1134 N N . PHE A 1 134 ? 20.123 3.789 -7.522 1.00 80.25 134 PHE A N 1
ATOM 1135 C CA . PHE A 1 134 ? 19.995 3.612 -8.960 1.00 80.25 134 PHE A CA 1
ATOM 1136 C C . PHE A 1 134 ? 19.728 4.943 -9.674 1.00 80.25 134 PHE A C 1
ATOM 1138 O O . PHE A 1 134 ? 20.461 5.282 -10.594 1.00 80.25 134 PHE A O 1
ATOM 1145 N N . LEU A 1 135 ? 18.774 5.748 -9.195 1.00 74.31 135 LEU A N 1
ATOM 1146 C CA . LEU A 1 135 ? 18.446 7.080 -9.726 1.00 74.31 135 LEU A CA 1
ATOM 1147 C C . LEU A 1 135 ? 19.670 7.999 -9.850 1.00 74.31 135 LEU A C 1
ATOM 1149 O O . LEU A 1 135 ? 19.820 8.710 -10.843 1.00 74.31 135 LEU A O 1
ATOM 1153 N N . LYS A 1 136 ? 20.561 7.984 -8.851 1.00 74.12 136 LYS A N 1
ATOM 1154 C CA . LYS A 1 136 ? 21.803 8.775 -8.879 1.00 74.12 136 LYS A CA 1
ATOM 1155 C C . LYS A 1 136 ? 22.737 8.362 -10.017 1.00 74.12 136 LYS A C 1
ATOM 1157 O O . LYS A 1 136 ? 23.390 9.223 -10.591 1.00 74.12 136 LYS A O 1
ATOM 1162 N N . ARG A 1 137 ? 22.798 7.065 -10.330 1.00 69.88 137 ARG A N 1
ATOM 1163 C CA . ARG A 1 137 ? 23.627 6.516 -11.414 1.00 69.88 137 ARG A CA 1
ATOM 1164 C C . ARG A 1 137 ? 22.954 6.673 -12.778 1.00 69.88 137 ARG A C 1
ATOM 1166 O O . ARG A 1 137 ? 23.621 7.009 -13.746 1.00 69.88 137 ARG A O 1
ATOM 1173 N N . PHE A 1 138 ? 21.635 6.502 -12.833 1.00 65.75 138 PHE A N 1
ATOM 1174 C CA . PHE A 1 138 ? 20.837 6.577 -14.055 1.00 65.75 138 PHE A CA 1
ATOM 1175 C C . PHE A 1 138 ? 20.927 7.943 -14.744 1.00 65.75 138 PHE A C 1
ATOM 1177 O O . PHE A 1 138 ? 21.172 8.004 -15.946 1.00 65.75 138 PHE A O 1
ATOM 1184 N N . ASN A 1 139 ? 20.810 9.033 -13.973 1.00 59.16 139 ASN A N 1
ATOM 1185 C CA . ASN A 1 139 ? 20.948 10.398 -14.497 1.00 59.16 139 ASN A CA 1
ATOM 1186 C C . ASN A 1 139 ? 22.315 10.672 -15.143 1.00 59.16 139 ASN A C 1
ATOM 1188 O O . ASN A 1 139 ? 22.427 11.639 -15.886 1.00 59.16 139 ASN A O 1
ATOM 1192 N N . TYR A 1 140 ? 23.324 9.850 -14.848 1.00 54.16 140 TYR A N 1
ATOM 1193 C CA . TYR A 1 140 ? 24.691 10.027 -15.321 1.00 54.16 140 TYR A CA 1
ATOM 1194 C C . TYR A 1 140 ? 25.049 9.153 -16.531 1.00 54.16 140 TYR A C 1
ATOM 1196 O O . TYR A 1 140 ? 25.969 9.517 -17.242 1.00 54.16 140 TYR A O 1
ATOM 1204 N N . SER A 1 141 ? 24.388 8.008 -16.771 1.00 56.28 141 SER A N 1
ATOM 1205 C CA . SER A 1 141 ? 24.889 7.033 -17.764 1.00 56.28 141 SER A CA 1
ATOM 1206 C C . SER A 1 141 ? 23.927 6.680 -18.899 1.00 56.28 141 SER A C 1
ATOM 1208 O O . SER A 1 141 ? 24.358 6.582 -20.040 1.00 56.28 141 SER A O 1
ATOM 1210 N N . ILE A 1 142 ? 22.628 6.492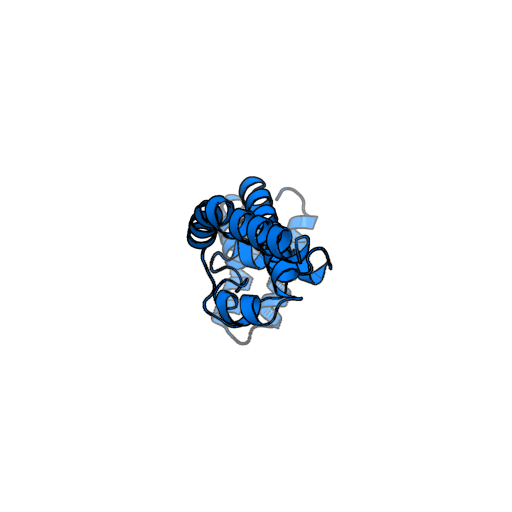 -18.636 1.00 55.28 142 ILE A N 1
ATOM 1211 C CA . ILE A 1 142 ? 21.699 6.005 -19.679 1.00 55.28 142 ILE A CA 1
ATOM 1212 C C . ILE A 1 142 ? 21.174 7.152 -20.547 1.00 55.28 142 ILE A C 1
ATOM 1214 O O . ILE A 1 142 ? 20.973 6.972 -21.743 1.00 55.28 142 ILE A O 1
ATOM 1218 N N . ARG A 1 143 ? 21.010 8.352 -19.978 1.00 55.94 143 ARG A N 1
ATOM 1219 C CA . ARG A 1 143 ? 20.653 9.545 -20.761 1.00 55.94 143 ARG A CA 1
ATOM 1220 C C . ARG A 1 143 ? 21.756 9.931 -21.750 1.00 55.94 143 ARG A C 1
ATOM 1222 O O . ARG A 1 143 ? 21.441 10.302 -22.873 1.00 55.94 143 ARG A O 1
ATOM 1229 N N . GLU A 1 144 ? 23.019 9.805 -21.344 1.00 56.19 144 GLU A N 1
ATOM 1230 C CA . GLU A 1 144 ? 24.164 10.048 -22.225 1.00 56.19 144 GLU A CA 1
ATOM 1231 C C . GLU A 1 144 ? 24.297 8.943 -23.281 1.00 56.19 144 GLU A C 1
ATOM 1233 O O . GLU A 1 144 ? 24.376 9.261 -24.462 1.00 56.19 144 GLU A O 1
ATOM 1238 N N . GLU A 1 145 ? 24.203 7.657 -22.913 1.00 54.22 145 GLU A N 1
ATOM 1239 C CA . GLU A 1 145 ? 24.225 6.564 -23.903 1.00 54.22 145 GLU A CA 1
ATOM 1240 C C . GLU A 1 145 ? 23.075 6.667 -24.924 1.00 54.22 145 GLU A C 1
ATOM 1242 O O . GLU A 1 145 ? 23.301 6.422 -26.105 1.00 54.22 145 GLU A O 1
ATOM 1247 N N . TYR A 1 146 ? 21.863 7.070 -24.523 1.00 52.78 146 TYR A N 1
ATOM 1248 C CA . TYR A 1 146 ? 20.735 7.219 -25.455 1.00 52.78 146 TYR A CA 1
ATOM 1249 C C . TYR A 1 146 ? 20.908 8.401 -26.424 1.00 52.78 146 TYR A C 1
ATOM 1251 O O . TYR A 1 146 ? 20.537 8.294 -27.590 1.00 52.78 146 TYR A O 1
ATOM 1259 N N . LEU A 1 147 ? 21.498 9.515 -25.971 1.00 51.34 147 LEU A N 1
ATOM 1260 C CA . LEU A 1 147 ? 21.869 10.630 -26.854 1.00 51.34 147 LEU A CA 1
ATOM 1261 C C . LEU A 1 147 ? 22.951 10.198 -27.859 1.00 51.34 147 LEU A C 1
ATOM 1263 O O . LEU A 1 147 ? 22.812 10.447 -29.052 1.00 51.34 147 LEU A O 1
ATOM 1267 N N . PHE A 1 148 ? 23.966 9.461 -27.400 1.00 48.44 148 PHE A N 1
ATOM 1268 C CA . PHE A 1 148 ? 25.060 8.976 -28.247 1.00 48.44 148 PHE A CA 1
ATOM 1269 C C . PHE A 1 148 ? 24.653 7.896 -29.262 1.00 48.44 148 PHE A C 1
ATOM 1271 O O . PHE A 1 148 ? 25.281 7.785 -30.315 1.00 48.44 148 PHE A O 1
ATOM 1278 N N . VAL A 1 149 ? 23.653 7.063 -28.955 1.00 52.47 149 VAL A N 1
ATOM 1279 C CA . VAL A 1 149 ? 23.161 6.033 -29.889 1.00 52.47 149 VAL A CA 1
ATOM 1280 C C . VAL A 1 149 ? 22.339 6.664 -31.018 1.00 52.47 149 VAL A C 1
ATOM 1282 O O . VAL A 1 149 ? 22.534 6.278 -32.166 1.00 52.47 149 VAL A O 1
ATOM 1285 N N . ASN A 1 150 ? 21.517 7.680 -30.734 1.00 47.81 150 ASN A N 1
ATOM 1286 C CA . ASN A 1 150 ? 20.716 8.349 -31.768 1.00 47.81 150 ASN A CA 1
ATOM 1287 C C . ASN A 1 150 ? 21.551 9.270 -32.680 1.00 47.81 150 ASN A C 1
ATOM 1289 O O . ASN A 1 150 ? 21.300 9.316 -33.877 1.00 47.81 150 ASN A O 1
ATOM 1293 N N . GLU A 1 151 ? 22.604 9.930 -32.177 1.00 47.09 151 GLU A N 1
ATOM 1294 C CA . GLU A 1 151 ? 23.505 10.737 -33.030 1.00 47.09 151 GLU A CA 1
ATOM 1295 C C . GLU A 1 151 ? 24.256 9.906 -34.091 1.00 47.09 151 GLU A C 1
ATOM 1297 O O . GLU A 1 151 ? 24.662 10.429 -35.131 1.00 47.09 151 GLU A O 1
ATOM 1302 N N . LYS A 1 152 ? 24.436 8.600 -33.854 1.00 46.03 152 LYS A N 1
ATOM 1303 C CA . LYS A 1 152 ? 25.063 7.681 -34.818 1.00 46.03 152 LYS A CA 1
ATOM 1304 C C . LYS A 1 152 ? 24.102 7.133 -35.869 1.00 46.03 152 LYS A C 1
ATOM 1306 O O . LYS A 1 152 ? 24.571 6.669 -36.904 1.00 46.03 152 LYS A O 1
ATOM 1311 N N . GLU A 1 153 ? 22.798 7.154 -35.612 1.00 46.34 153 GLU A N 1
ATOM 1312 C CA . GLU A 1 153 ? 21.793 6.743 -36.600 1.00 46.34 153 GLU A CA 1
ATOM 1313 C C . GLU A 1 153 ? 21.471 7.878 -37.586 1.00 46.34 153 GLU A C 1
ATOM 1315 O O . GLU A 1 153 ? 21.205 7.598 -38.748 1.00 46.34 153 GLU A O 1
ATOM 1320 N N . ASP A 1 154 ? 21.621 9.145 -37.181 1.00 44.62 154 ASP A N 1
ATOM 1321 C CA . ASP A 1 154 ? 21.412 10.319 -38.051 1.00 44.62 154 ASP A CA 1
ATOM 1322 C C . ASP A 1 154 ? 22.623 10.681 -38.944 1.00 44.62 154 ASP A C 1
ATOM 1324 O O . ASP A 1 154 ? 22.556 11.619 -39.741 1.00 44.62 154 ASP A O 1
ATOM 1328 N N . THR A 1 155 ? 23.750 9.969 -38.820 1.00 46.72 155 THR A N 1
ATOM 1329 C CA . THR A 1 155 ? 24.991 10.227 -39.584 1.00 46.72 155 THR A CA 1
ATOM 1330 C C . THR A 1 155 ? 25.364 9.134 -40.594 1.00 46.72 155 THR A C 1
ATOM 1332 O O . THR A 1 155 ? 26.465 9.183 -41.147 1.00 46.72 155 THR A O 1
ATOM 1335 N N . ASN A 1 156 ? 24.456 8.192 -40.881 1.00 38.00 156 ASN A N 1
ATOM 1336 C CA . ASN A 1 156 ? 24.620 7.158 -41.915 1.00 38.00 156 ASN A CA 1
ATOM 1337 C C . ASN A 1 156 ? 23.593 7.280 -43.043 1.00 38.00 156 ASN A C 1
ATOM 1339 O O . ASN A 1 156 ? 22.381 7.281 -42.741 1.00 38.00 156 ASN A O 1
#

Secondary structure (DSSP, 8-state):
---HHHHHHHHHHHHHHHHH---HHHHHHHHHHHHHHHHT-GGGHHHHHHHTT-S----HHHHHHHHHHHHHHHHHHHHHHT-HHHHHHHGGGS---BSSHHHHHHHHHHHHTT-------SS--B-HHHHHHHHHHHHHHHHHHHHHHHHHHTT-

Sequence (156 aa):
MKSLNDRLLICDILECKKRESSCDEVKRYCDYCIDIIKSGISSMYKEVFQFLEMDEEINNQLIKEVNRIIKMYEEVEHLLKHNDALYKRYQHQLFTGFTDHLCESYYLFLKRHNKVTIPRHPGKRKSLKEYRNFLKRFNYSIREEYLFVNEKEDTN

Radius of gyration: 22.66 Å; chains: 1; bounding box: 45×32×67 Å